Protein AF-A0ABD1B2K5-F1 (afdb_monomer_lite)

Foldseek 3Di:
DDPPDDPPDDPDDCPPLCVQWDFDAQDPPDRWTWIAGNQQRDIDIDDSVQSCCQDVVPDDPDHHHRD

Radius of gyration: 13.0 Å; chains: 1; bounding box: 29×34×32 Å

Structure (mmCIF, N/CA/C/O backbone):
data_AF-A0ABD1B2K5-F1
#
_entry.id   AF-A0ABD1B2K5-F1
#
loop_
_atom_site.group_PDB
_atom_site.id
_atom_site.type_symbol
_atom_site.label_atom_id
_atom_site.label_alt_id
_atom_site.label_comp_id
_atom_site.label_asym_id
_atom_site.label_entity_id
_atom_site.label_seq_id
_atom_site.pdbx_PDB_ins_code
_atom_site.Cartn_x
_atom_site.Cartn_y
_atom_site.Cartn_z
_atom_site.occupancy
_atom_site.B_iso_or_equiv
_atom_site.auth_seq_id
_atom_site.auth_comp_id
_atom_site.auth_asym_id
_atom_site.auth_atom_id
_atom_site.pdbx_PDB_model_num
ATOM 1 N N . MET A 1 1 ? 24.050 5.363 -21.976 1.00 39.25 1 MET A N 1
ATOM 2 C CA . MET A 1 1 ? 23.013 4.941 -21.013 1.00 39.25 1 MET A CA 1
ATOM 3 C C . MET A 1 1 ? 21.769 4.586 -21.798 1.00 39.25 1 MET A C 1
ATOM 5 O O . MET A 1 1 ? 21.155 5.492 -22.341 1.00 39.25 1 MET A O 1
ATOM 9 N N . SER A 1 2 ? 21.420 3.307 -21.879 1.00 37.50 2 SER A N 1
ATOM 10 C CA . SER A 1 2 ? 20.178 2.868 -22.518 1.00 37.50 2 SER A CA 1
ATOM 11 C C . SER A 1 2 ? 19.442 1.991 -21.517 1.00 37.50 2 SER A C 1
ATOM 13 O O . SER A 1 2 ? 19.846 0.861 -21.266 1.00 37.50 2 SER A O 1
ATOM 15 N N . THR A 1 3 ? 18.422 2.543 -20.865 1.00 45.62 3 THR A N 1
ATOM 16 C CA . THR A 1 3 ? 17.473 1.761 -20.069 1.00 45.62 3 THR A CA 1
ATOM 17 C C . THR A 1 3 ? 16.476 1.147 -21.041 1.00 45.62 3 THR A C 1
ATOM 19 O O . THR A 1 3 ? 15.474 1.773 -21.383 1.00 45.62 3 THR A O 1
ATOM 22 N N . SER A 1 4 ? 16.802 -0.039 -21.549 1.00 46.03 4 SER A N 1
ATOM 23 C CA . SER A 1 4 ? 15.860 -0.872 -22.290 1.00 46.03 4 SER A CA 1
ATOM 24 C C . SER A 1 4 ? 14.959 -1.575 -21.282 1.00 46.03 4 SER A C 1
ATOM 26 O O . SER A 1 4 ? 15.362 -2.527 -20.620 1.00 46.03 4 SER A O 1
ATOM 28 N N . ASP A 1 5 ? 13.762 -1.019 -21.147 1.00 55.59 5 ASP A N 1
ATOM 29 C CA . ASP A 1 5 ? 12.586 -1.627 -20.541 1.00 55.59 5 ASP A CA 1
ATOM 30 C C . ASP A 1 5 ? 12.261 -2.916 -21.320 1.00 55.59 5 ASP A C 1
ATOM 32 O O . ASP A 1 5 ? 11.911 -2.863 -22.495 1.00 55.59 5 ASP A O 1
ATOM 36 N N . ASN A 1 6 ? 12.501 -4.073 -20.706 1.00 54.66 6 ASN A N 1
ATOM 37 C CA . ASN A 1 6 ? 12.010 -5.378 -21.153 1.00 54.66 6 ASN A CA 1
ATOM 38 C C . ASN A 1 6 ? 11.721 -6.202 -19.893 1.00 54.66 6 ASN A C 1
ATOM 40 O O . ASN A 1 6 ? 12.537 -7.016 -19.463 1.00 54.66 6 ASN A O 1
ATOM 44 N N . ASP A 1 7 ? 10.583 -5.923 -19.261 1.00 50.22 7 ASP A N 1
ATOM 45 C CA . ASP A 1 7 ? 9.956 -6.812 -18.280 1.00 50.22 7 ASP A CA 1
ATOM 46 C C . ASP A 1 7 ? 8.890 -7.622 -19.029 1.00 50.22 7 ASP A C 1
ATOM 48 O O . ASP A 1 7 ? 7.712 -7.280 -19.025 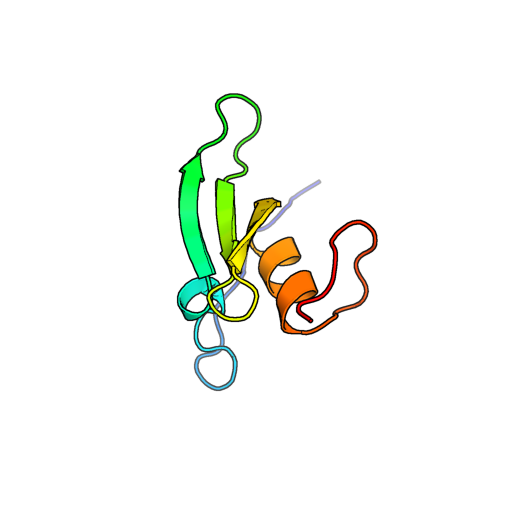1.00 50.22 7 ASP A O 1
ATOM 52 N N . GLU A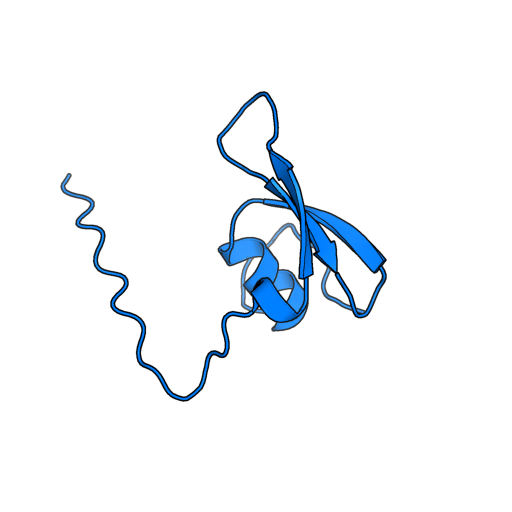 1 8 ? 9.325 -8.652 -19.759 1.00 48.53 8 GLU A N 1
ATOM 53 C CA . GLU A 1 8 ? 8.427 -9.691 -20.276 1.00 48.53 8 GLU A CA 1
ATOM 54 C C . GLU A 1 8 ? 7.925 -10.523 -19.077 1.00 48.53 8 GLU A C 1
ATOM 56 O O . GLU A 1 8 ? 8.737 -11.161 -18.392 1.00 48.53 8 GLU A O 1
ATOM 61 N N . PRO A 1 9 ? 6.616 -10.526 -18.767 1.00 49.91 9 PRO A N 1
ATOM 62 C CA . PRO A 1 9 ? 6.092 -11.269 -17.631 1.00 49.91 9 PRO A CA 1
ATOM 63 C C . PRO A 1 9 ? 6.013 -12.767 -17.960 1.00 49.91 9 PRO A C 1
ATOM 65 O O . PRO A 1 9 ? 5.137 -13.210 -18.698 1.00 49.91 9 PRO A O 1
ATOM 68 N N . SER A 1 10 ? 6.908 -13.564 -17.367 1.00 48.16 10 SER A N 1
ATOM 69 C CA . SER A 1 10 ? 6.769 -15.027 -17.314 1.00 48.16 10 SER A CA 1
ATOM 70 C C . SER A 1 10 ? 5.467 -15.408 -16.572 1.00 48.16 10 SER A C 1
ATOM 72 O O . SER A 1 10 ? 5.267 -14.924 -15.450 1.00 48.16 10 SER A O 1
ATOM 74 N N . PRO A 1 11 ? 4.576 -16.225 -17.168 1.00 49.97 11 PRO A N 1
ATOM 75 C CA . PRO A 1 11 ? 3.179 -16.326 -16.738 1.00 49.97 11 PRO A CA 1
ATOM 76 C C . PRO A 1 11 ? 2.861 -17.127 -15.459 1.00 49.97 11 PRO A C 1
ATOM 78 O O . PRO A 1 11 ? 1.726 -17.020 -15.001 1.00 49.97 11 PRO A O 1
ATOM 81 N N . ASP A 1 12 ? 3.782 -17.867 -14.828 1.00 51.25 12 ASP A N 1
ATOM 82 C CA . ASP A 1 12 ? 3.331 -18.977 -13.954 1.00 51.25 12 ASP A CA 1
ATOM 83 C C . ASP A 1 12 ? 3.594 -18.903 -12.433 1.00 51.25 12 ASP A C 1
ATOM 85 O O . ASP A 1 12 ? 2.999 -19.686 -11.705 1.00 51.25 12 ASP A O 1
ATOM 89 N N . ASP A 1 13 ? 4.338 -17.932 -11.882 1.00 51.06 13 ASP A N 1
ATOM 90 C CA . ASP A 1 13 ? 4.580 -17.897 -10.410 1.00 51.06 13 ASP A CA 1
ATOM 91 C C . ASP A 1 13 ? 4.406 -16.524 -9.741 1.00 51.06 13 ASP A C 1
ATOM 93 O O . ASP A 1 13 ? 4.545 -16.364 -8.525 1.00 51.06 13 ASP A O 1
ATOM 97 N N . LYS A 1 14 ? 4.068 -15.498 -10.523 1.00 51.94 14 LYS A N 1
ATOM 98 C CA . LYS A 1 14 ? 3.795 -14.143 -10.034 1.00 51.94 14 LYS A CA 1
ATOM 99 C C . LYS A 1 14 ? 2.440 -13.692 -10.548 1.00 51.94 14 LYS A C 1
ATOM 101 O O . LYS A 1 14 ? 2.370 -12.773 -11.361 1.00 51.94 14 LYS A O 1
ATOM 106 N N . ALA A 1 15 ? 1.349 -14.278 -10.044 1.00 57.84 15 ALA A N 1
ATOM 107 C CA . ALA A 1 15 ? 0.076 -13.555 -10.069 1.00 57.84 15 ALA A CA 1
ATOM 108 C C . ALA A 1 15 ? 0.383 -12.108 -9.638 1.00 57.84 15 ALA A C 1
ATOM 110 O O . ALA A 1 15 ? 1.081 -11.940 -8.627 1.00 57.84 15 ALA A O 1
ATOM 111 N N . PRO A 1 16 ? 0.009 -11.079 -10.425 1.00 75.12 16 PRO A N 1
ATOM 112 C CA . PRO A 1 16 ? 0.571 -9.750 -10.249 1.00 75.12 16 PRO A CA 1
ATOM 113 C C . PRO A 1 16 ? 0.297 -9.338 -8.812 1.00 75.12 16 PRO A C 1
ATOM 115 O O . PRO A 1 16 ? -0.862 -9.218 -8.429 1.00 75.12 16 PRO A O 1
ATOM 118 N N . LEU A 1 17 ? 1.346 -9.166 -7.997 1.00 79.94 17 LEU A N 1
ATOM 119 C CA . LEU A 1 17 ? 1.233 -8.943 -6.545 1.00 79.94 17 LEU A CA 1
ATOM 120 C C . LEU A 1 17 ? 0.299 -7.770 -6.198 1.00 79.94 17 LEU A C 1
ATOM 122 O O . LEU A 1 17 ? -0.200 -7.649 -5.081 1.00 79.94 17 LEU A O 1
ATOM 126 N N . TRP A 1 18 ? 0.021 -6.930 -7.192 1.00 79.44 18 TRP A N 1
ATOM 127 C CA . TRP A 1 18 ? -1.057 -5.956 -7.250 1.00 79.44 18 TRP A CA 1
ATOM 128 C C . TRP A 1 18 ? -2.426 -6.479 -6.803 1.00 79.44 18 TRP A C 1
ATOM 130 O O . TRP A 1 18 ? -3.173 -5.700 -6.225 1.00 79.44 18 TRP A O 1
ATOM 140 N N . ILE A 1 19 ? -2.764 -7.761 -6.985 1.00 87.38 19 ILE A N 1
ATOM 141 C CA . ILE A 1 19 ? -4.037 -8.320 -6.501 1.00 87.38 19 ILE A CA 1
ATOM 142 C C . ILE A 1 19 ? -4.133 -8.319 -4.970 1.00 87.38 19 ILE A C 1
ATOM 144 O O . ILE A 1 19 ? -5.239 -8.310 -4.429 1.00 87.38 19 ILE A O 1
ATOM 148 N N . TYR A 1 20 ? -2.999 -8.275 -4.267 1.00 90.38 20 TYR A N 1
ATOM 149 C CA . TYR A 1 20 ? -2.917 -8.277 -2.803 1.00 90.38 20 TYR A CA 1
ATOM 150 C C . TYR A 1 20 ? -2.842 -6.877 -2.187 1.00 90.38 20 TYR A C 1
ATOM 152 O O . TYR A 1 20 ? -2.794 -6.722 -0.965 1.00 90.38 20 TYR A O 1
ATOM 160 N N . VAL A 1 21 ? -2.864 -5.839 -3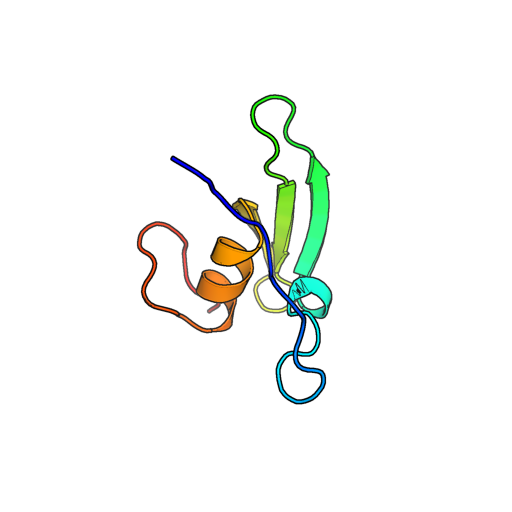.020 1.00 90.88 21 VAL A N 1
ATOM 161 C CA . VAL A 1 21 ? -2.908 -4.446 -2.581 1.00 90.88 21 VAL A CA 1
ATOM 162 C C . VAL A 1 21 ? -4.062 -3.715 -3.255 1.00 90.88 21 VAL A C 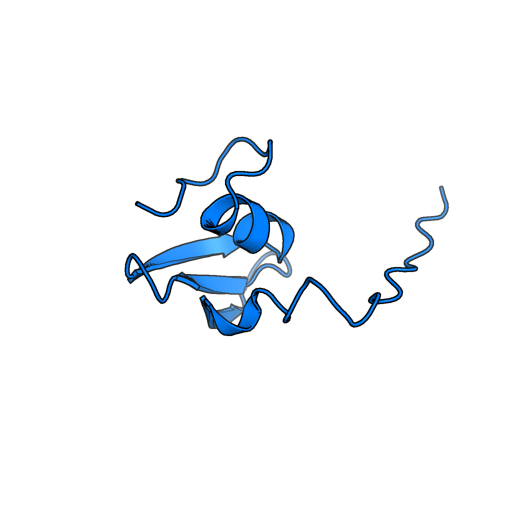1
ATOM 164 O O . VAL A 1 21 ? -4.551 -4.103 -4.311 1.00 90.88 21 VAL A O 1
ATOM 167 N N . LYS A 1 22 ? -4.534 -2.639 -2.639 1.00 93.12 22 LYS A N 1
ATOM 168 C CA . LYS A 1 22 ? -5.477 -1.706 -3.250 1.00 93.12 22 LYS A CA 1
ATOM 169 C C . LYS A 1 22 ? -4.705 -0.483 -3.724 1.00 93.12 22 LYS A C 1
ATOM 171 O O . LYS A 1 22 ? -3.970 0.126 -2.950 1.00 93.12 22 LYS A O 1
ATOM 176 N N . LYS A 1 23 ? -4.860 -0.126 -4.997 1.00 90.88 23 LYS A N 1
ATOM 177 C CA . LYS A 1 23 ? -4.310 1.102 -5.582 1.00 90.88 23 LYS A CA 1
ATOM 178 C C . LYS A 1 23 ? -5.267 2.252 -5.261 1.00 90.88 23 LYS A C 1
ATOM 180 O O . LYS A 1 23 ? -6.414 2.207 -5.690 1.00 90.88 23 LYS A O 1
ATOM 185 N N . ILE A 1 24 ? -4.820 3.224 -4.464 1.00 91.94 24 ILE A N 1
ATOM 186 C CA . ILE A 1 24 ? -5.678 4.302 -3.945 1.00 91.94 24 ILE A CA 1
ATOM 187 C C . ILE A 1 24 ? -5.580 5.539 -4.837 1.00 91.94 24 ILE A C 1
ATOM 189 O O . ILE A 1 24 ? -6.511 5.859 -5.564 1.00 91.94 24 ILE A O 1
ATOM 193 N N . GLU A 1 25 ? -4.448 6.237 -4.787 1.00 91.12 25 GLU A N 1
ATOM 194 C CA . GLU A 1 25 ? -4.279 7.546 -5.422 1.00 91.12 25 GLU A CA 1
ATOM 195 C C . GLU A 1 25 ? -2.876 7.687 -6.012 1.00 91.12 25 GLU A C 1
ATOM 197 O O . GLU A 1 25 ? -1.904 7.125 -5.496 1.00 91.12 25 GLU A O 1
ATOM 202 N N . LYS A 1 26 ? -2.763 8.443 -7.105 1.00 90.44 26 LYS A N 1
ATOM 203 C CA . LYS A 1 26 ? -1.472 8.831 -7.676 1.00 90.44 26 LYS A CA 1
ATOM 204 C C . LYS A 1 26 ? -0.948 10.040 -6.905 1.00 90.44 26 LYS A C 1
ATOM 206 O O . LYS A 1 26 ? -1.687 10.999 -6.706 1.00 90.44 26 LYS A O 1
ATOM 211 N N . GLN A 1 27 ? 0.315 10.017 -6.484 1.00 89.06 27 GLN A N 1
ATOM 212 C CA . GLN A 1 27 ? 0.911 11.182 -5.830 1.00 89.06 27 GLN A CA 1
ATOM 213 C C . GLN A 1 27 ? 1.082 12.338 -6.822 1.00 89.06 27 GLN A C 1
ATOM 215 O O . GLN A 1 27 ? 1.490 12.137 -7.966 1.00 89.06 27 GLN A O 1
ATOM 220 N N . ALA A 1 28 ? 0.785 13.557 -6.363 1.00 82.88 28 ALA A N 1
ATOM 221 C CA . ALA A 1 28 ? 0.870 14.770 -7.179 1.00 82.88 28 ALA A CA 1
ATOM 222 C C . ALA A 1 28 ? 2.314 15.103 -7.603 1.00 82.88 28 ALA A C 1
ATOM 224 O O . ALA A 1 28 ? 2.529 15.737 -8.633 1.00 82.88 28 ALA A O 1
ATOM 225 N N . ARG A 1 29 ? 3.313 14.663 -6.823 1.00 79.50 29 ARG A N 1
ATOM 226 C CA . ARG A 1 29 ? 4.741 14.838 -7.115 1.00 79.50 29 ARG A CA 1
ATOM 227 C C . ARG A 1 29 ? 5.440 13.484 -7.165 1.00 79.50 29 ARG A C 1
ATOM 229 O O . ARG A 1 29 ? 5.475 12.767 -6.171 1.00 79.50 29 ARG A O 1
ATOM 236 N N . GLY A 1 30 ? 6.029 13.173 -8.320 1.00 74.31 30 GLY A N 1
ATOM 237 C CA . GLY A 1 30 ? 6.708 11.903 -8.577 1.00 74.31 30 GLY A CA 1
ATOM 238 C C . GLY A 1 30 ? 5.707 10.776 -8.829 1.00 74.31 30 GLY A C 1
ATOM 239 O O . GLY A 1 30 ? 4.809 10.550 -8.024 1.00 74.31 30 GLY A O 1
ATOM 240 N N . GLY A 1 31 ? 5.860 10.060 -9.950 1.00 80.81 31 GLY A N 1
ATOM 241 C CA . GLY A 1 31 ? 4.913 9.069 -10.503 1.00 80.81 31 GLY A CA 1
ATOM 242 C C . GLY A 1 31 ? 4.595 7.831 -9.644 1.00 80.81 31 GLY A C 1
ATOM 243 O O . GLY A 1 31 ? 4.125 6.822 -10.161 1.00 80.81 31 GLY A O 1
ATOM 244 N N . SER A 1 32 ? 4.852 7.899 -8.345 1.00 87.00 32 SER A N 1
ATOM 245 C CA . SER A 1 32 ? 4.472 6.931 -7.329 1.00 87.00 32 SER A CA 1
ATOM 246 C C . SER A 1 32 ? 2.970 6.932 -7.027 1.00 87.00 32 SER A C 1
ATOM 248 O O . SER A 1 32 ? 2.260 7.922 -7.218 1.00 87.00 32 SER A O 1
ATOM 250 N N . TRP A 1 33 ? 2.491 5.793 -6.533 1.00 90.25 33 TRP A N 1
ATOM 251 C CA . TRP A 1 33 ? 1.107 5.593 -6.113 1.00 90.25 33 TRP A CA 1
ATOM 252 C C . TRP A 1 33 ? 1.047 5.260 -4.630 1.00 90.25 33 TRP A C 1
ATOM 254 O O . TRP A 1 33 ? 1.985 4.693 -4.059 1.00 90.25 33 TRP A O 1
ATOM 264 N N . ARG A 1 34 ? -0.079 5.604 -4.015 1.00 92.12 34 ARG A N 1
ATOM 265 C CA . ARG A 1 34 ? -0.451 5.130 -2.693 1.00 92.12 34 ARG A CA 1
ATOM 266 C C . ARG A 1 34 ? -1.140 3.781 -2.820 1.00 92.12 34 ARG A C 1
ATOM 268 O O . ARG A 1 34 ? -2.101 3.628 -3.577 1.00 92.12 34 ARG A O 1
ATOM 275 N N . PHE A 1 35 ? -0.649 2.827 -2.048 1.00 92.44 35 PHE A N 1
ATOM 276 C CA . PHE A 1 35 ? -1.188 1.483 -1.950 1.00 92.44 35 PHE A CA 1
ATOM 277 C C . PHE A 1 35 ? -1.650 1.208 -0.528 1.00 92.44 35 PHE A C 1
ATOM 279 O O . PHE A 1 35 ? -1.114 1.780 0.418 1.00 92.44 35 PHE A O 1
ATOM 286 N N . GLU A 1 36 ? -2.604 0.299 -0.391 1.00 93.94 36 GLU A N 1
ATOM 287 C CA . GLU A 1 36 ? -3.042 -0.283 0.875 1.00 93.94 36 GLU A CA 1
ATOM 288 C C . GLU A 1 36 ? -2.883 -1.798 0.810 1.00 93.94 36 GLU A C 1
ATOM 290 O O . GLU A 1 36 ? -3.320 -2.432 -0.150 1.00 93.94 36 GLU A O 1
ATOM 295 N N . CYS A 1 37 ? -2.226 -2.384 1.805 1.00 93.38 37 CYS A N 1
ATOM 296 C CA . CYS A 1 37 ? -2.087 -3.832 1.892 1.00 93.38 37 CYS A CA 1
ATOM 297 C C . CYS A 1 37 ? -3.396 -4.480 2.346 1.00 93.38 37 CYS A C 1
ATOM 299 O O . CYS A 1 37 ? -3.924 -4.094 3.382 1.00 93.38 37 CYS A O 1
ATOM 301 N N . LYS A 1 38 ? -3.876 -5.508 1.636 1.00 93.12 38 LYS A N 1
ATOM 302 C CA . LYS A 1 38 ? -5.103 -6.227 2.024 1.00 93.12 38 LYS A CA 1
ATOM 303 C C . LYS A 1 38 ? -4.942 -7.103 3.273 1.00 93.12 38 LYS A C 1
ATOM 305 O O . LYS A 1 38 ? -5.943 -7.484 3.862 1.00 93.12 38 LYS A O 1
ATOM 310 N N . PHE A 1 39 ? -3.709 -7.424 3.669 1.00 92.00 39 PHE A N 1
ATOM 311 C CA . PHE A 1 39 ? -3.430 -8.295 4.816 1.00 92.00 39 PHE A CA 1
ATOM 312 C C . PHE A 1 39 ? -3.267 -7.523 6.131 1.00 92.00 39 PHE A C 1
ATOM 314 O O . PHE A 1 39 ? -3.833 -7.916 7.142 1.00 92.00 39 PHE A O 1
ATOM 321 N N . CYS A 1 40 ? -2.511 -6.417 6.121 1.00 93.56 40 CYS A N 1
ATOM 322 C CA . CYS A 1 40 ? -2.232 -5.627 7.330 1.00 93.56 40 CYS A CA 1
ATOM 323 C C . CYS A 1 40 ? -2.871 -4.229 7.333 1.00 93.56 40 CYS A C 1
ATOM 325 O O . CYS A 1 40 ? -2.588 -3.431 8.227 1.00 93.56 40 CYS A O 1
ATOM 327 N N . SER A 1 41 ? -3.653 -3.892 6.301 1.00 92.12 41 SER A N 1
ATOM 328 C CA . SER A 1 41 ? -4.345 -2.603 6.112 1.00 92.12 41 SER A CA 1
ATOM 329 C C . SER A 1 41 ? -3.445 -1.358 6.175 1.00 92.12 41 SER A C 1
ATOM 331 O O . SER A 1 41 ? -3.917 -0.227 6.276 1.00 92.12 41 SER A O 1
ATOM 333 N N . LYS A 1 42 ? -2.117 -1.526 6.102 1.00 91.69 42 LYS A N 1
ATOM 334 C CA . LYS A 1 42 ? -1.167 -0.408 6.095 1.00 91.69 42 LYS A CA 1
ATOM 335 C C . LYS A 1 42 ? -1.143 0.246 4.724 1.00 91.69 42 LYS A C 1
ATOM 337 O O . LYS A 1 42 ? -0.993 -0.432 3.706 1.00 91.69 42 LYS A O 1
ATOM 342 N N . THR A 1 43 ? -1.187 1.577 4.718 1.00 92.31 43 THR A N 1
ATOM 343 C CA . THR A 1 43 ? -0.982 2.366 3.500 1.00 92.31 43 THR A CA 1
ATOM 344 C C . THR A 1 43 ? 0.469 2.810 3.348 1.00 92.31 43 THR A C 1
ATOM 346 O O . THR A 1 43 ? 1.092 3.214 4.330 1.00 92.31 43 THR A O 1
ATOM 349 N N . TYR A 1 44 ? 0.997 2.789 2.127 1.00 89.75 44 TYR A N 1
ATOM 350 C CA . TYR A 1 44 ? 2.349 3.255 1.809 1.00 89.75 44 TYR A CA 1
ATOM 351 C C . TYR A 1 44 ? 2.436 3.820 0.388 1.00 89.75 44 TYR A C 1
ATOM 353 O O . TYR A 1 44 ? 1.643 3.473 -0.484 1.00 89.75 44 TYR A O 1
ATOM 361 N N . VAL A 1 45 ? 3.417 4.695 0.152 1.00 90.56 45 VAL A N 1
ATOM 362 C CA . VAL A 1 45 ? 3.689 5.291 -1.165 1.00 90.56 45 VAL A CA 1
ATOM 363 C C . VAL A 1 45 ? 4.904 4.617 -1.796 1.00 90.56 45 VAL A C 1
ATOM 365 O O . VAL A 1 45 ? 5.953 4.449 -1.161 1.00 90.56 45 VAL A O 1
ATOM 368 N N . GLY A 1 46 ? 4.789 4.243 -3.066 1.00 88.75 46 GLY A N 1
ATOM 369 C CA . GLY A 1 46 ? 5.911 3.665 -3.791 1.00 88.75 46 GLY A CA 1
ATOM 370 C C . GLY A 1 46 ? 5.590 3.242 -5.213 1.00 88.75 46 GLY A C 1
ATOM 371 O O . GLY A 1 46 ? 4.570 3.614 -5.789 1.00 88.75 46 GLY A O 1
ATOM 372 N N . SER A 1 47 ? 6.514 2.471 -5.771 1.00 86.50 47 SER A N 1
ATOM 373 C CA . SER A 1 47 ? 6.359 1.709 -7.006 1.00 86.50 47 SER A CA 1
ATOM 374 C C . SER A 1 47 ? 6.068 0.238 -6.686 1.00 86.50 47 SER A C 1
ATOM 376 O O . SER A 1 47 ? 6.053 -0.173 -5.521 1.00 86.50 47 SER A O 1
ATOM 378 N N . HIS A 1 48 ? 5.896 -0.579 -7.727 1.00 84.81 48 HIS A N 1
ATOM 379 C CA . HIS A 1 48 ? 5.702 -2.021 -7.591 1.00 84.81 48 HIS A CA 1
ATOM 380 C C . HIS A 1 48 ? 6.798 -2.707 -6.755 1.00 84.81 48 HIS A C 1
ATOM 382 O O . HIS A 1 48 ? 6.484 -3.558 -5.929 1.00 84.81 48 HIS A O 1
ATOM 388 N N . SER A 1 49 ? 8.059 -2.279 -6.860 1.00 83.88 49 SER A N 1
ATOM 389 C CA . SER A 1 49 ? 9.174 -2.845 -6.082 1.00 83.88 49 SER A CA 1
ATOM 390 C C . SER A 1 49 ? 8.935 -2.780 -4.566 1.00 83.88 49 SER A C 1
ATOM 392 O O . SER A 1 49 ? 9.345 -3.672 -3.821 1.00 83.88 49 SER A O 1
ATOM 394 N N . ARG A 1 50 ? 8.223 -1.750 -4.087 1.00 87.44 50 ARG A N 1
ATOM 395 C CA . ARG A 1 50 ? 7.841 -1.644 -2.673 1.00 87.44 50 ARG A CA 1
ATOM 396 C C . ARG A 1 50 ? 6.693 -2.572 -2.294 1.00 87.44 50 ARG A C 1
ATOM 398 O O . ARG A 1 50 ? 6.708 -3.078 -1.179 1.00 87.44 50 ARG A O 1
ATOM 405 N N . VAL A 1 51 ? 5.756 -2.836 -3.206 1.00 87.62 51 VAL A N 1
ATOM 406 C CA . VAL A 1 51 ? 4.709 -3.855 -3.008 1.00 87.62 51 VAL A CA 1
ATOM 407 C C . VAL A 1 51 ? 5.351 -5.230 -2.822 1.00 87.62 51 VAL A C 1
ATOM 409 O O . VAL A 1 51 ? 5.051 -5.915 -1.847 1.00 87.62 51 VAL A O 1
ATOM 412 N N . VAL A 1 52 ? 6.315 -5.576 -3.682 1.00 87.12 52 VAL A N 1
ATOM 413 C CA . VAL A 1 52 ? 7.098 -6.820 -3.582 1.00 87.12 52 VAL A CA 1
ATOM 414 C C . VAL A 1 52 ? 7.803 -6.910 -2.228 1.00 87.12 52 VAL A C 1
ATOM 416 O O . VAL A 1 52 ? 7.647 -7.888 -1.511 1.00 87.12 52 VAL A O 1
ATOM 419 N N . THR A 1 53 ? 8.528 -5.863 -1.834 1.00 88.62 53 THR A N 1
ATOM 420 C CA . THR A 1 53 ? 9.272 -5.833 -0.562 1.00 88.62 53 THR A CA 1
ATOM 421 C C . THR A 1 53 ? 8.348 -5.949 0.653 1.00 88.62 53 THR A C 1
ATOM 423 O O . THR A 1 53 ? 8.671 -6.624 1.627 1.00 88.62 53 THR A O 1
ATOM 426 N N . HIS A 1 54 ? 7.190 -5.288 0.616 1.00 90.44 54 HIS A N 1
ATOM 427 C CA . HIS A 1 54 ? 6.218 -5.340 1.700 1.00 90.44 54 HIS A CA 1
ATOM 428 C C . HIS A 1 54 ? 5.642 -6.751 1.883 1.00 90.44 54 HIS A C 1
ATOM 430 O O . HIS A 1 54 ? 5.559 -7.216 3.019 1.00 90.44 54 HIS A O 1
ATOM 436 N N . LEU A 1 55 ? 5.267 -7.411 0.780 1.00 87.75 55 LEU A N 1
ATOM 437 C CA . LEU A 1 55 ? 4.613 -8.723 0.784 1.00 87.75 55 LEU A CA 1
ATOM 438 C C . LEU A 1 55 ? 5.603 -9.882 0.961 1.00 87.75 55 LEU A C 1
ATOM 440 O O . LEU A 1 55 ? 5.368 -10.755 1.787 1.00 87.75 55 LEU A O 1
ATOM 444 N N . LEU A 1 56 ? 6.707 -9.877 0.212 1.00 86.31 56 LEU A N 1
ATOM 445 C CA . LEU A 1 56 ? 7.659 -10.992 0.123 1.00 86.31 56 LEU A CA 1
ATOM 446 C C . LEU A 1 56 ? 8.926 -10.790 0.959 1.00 86.31 56 LEU A C 1
ATOM 448 O O . LEU A 1 56 ? 9.750 -11.690 1.046 1.00 86.31 56 LEU A O 1
ATOM 452 N N . GLN A 1 57 ? 9.097 -9.625 1.593 1.00 78.19 57 GLN A N 1
ATOM 453 C CA . GLN A 1 57 ? 10.267 -9.325 2.431 1.00 78.19 57 GLN A CA 1
ATOM 454 C C . GLN A 1 57 ? 11.607 -9.390 1.674 1.00 78.19 57 GLN A C 1
ATOM 456 O O . GLN A 1 57 ? 12.660 -9.606 2.277 1.00 78.19 57 GLN A O 1
ATOM 461 N N . GLU A 1 58 ? 11.566 -9.146 0.362 1.00 72.38 58 GLU A N 1
ATOM 462 C CA . GLU A 1 58 ? 12.743 -9.008 -0.498 1.00 72.38 58 GLU A CA 1
ATOM 463 C C . GLU A 1 58 ? 13.679 -7.891 -0.005 1.00 72.38 58 GLU A C 1
ATOM 465 O O . GLU A 1 58 ? 13.262 -6.979 0.706 1.00 72.38 58 GLU A O 1
ATOM 470 N N . ARG A 1 59 ? 14.970 -7.955 -0.355 1.00 59.41 59 ARG A N 1
ATOM 471 C CA . ARG A 1 59 ? 16.081 -7.226 0.303 1.00 59.41 59 ARG A CA 1
ATOM 472 C C . ARG A 1 59 ? 16.127 -5.691 0.126 1.00 59.41 59 ARG A C 1
ATOM 474 O O . ARG A 1 59 ? 17.211 -5.112 0.056 1.00 59.41 59 ARG A O 1
ATOM 481 N N . VAL A 1 60 ? 14.996 -4.991 0.078 1.00 62.59 60 VAL A N 1
ATOM 482 C CA . VAL A 1 60 ? 14.946 -3.528 -0.059 1.00 62.59 60 VAL A CA 1
ATOM 483 C C . VAL A 1 60 ? 14.725 -2.859 1.300 1.00 62.59 60 VAL A C 1
ATOM 485 O O . VAL A 1 60 ? 13.773 -3.140 2.027 1.00 62.59 60 VAL A O 1
ATOM 488 N N . LYS A 1 61 ? 15.617 -1.929 1.653 1.00 69.38 61 LYS A N 1
ATOM 489 C CA . LY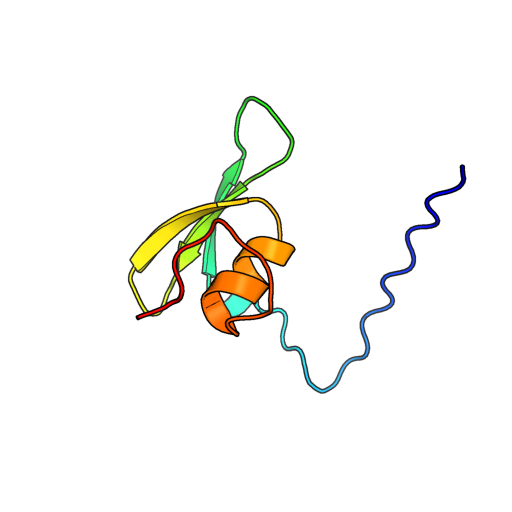S A 1 61 ? 15.514 -1.119 2.875 1.00 69.38 61 LYS A CA 1
ATOM 490 C C . LYS A 1 61 ? 14.460 -0.014 2.700 1.00 69.38 61 LYS A C 1
ATOM 492 O O . LYS A 1 61 ? 14.357 0.588 1.634 1.00 69.38 61 LYS A O 1
ATOM 497 N N . GLY A 1 62 ? 13.713 0.299 3.762 1.00 73.81 62 GLY A N 1
ATOM 498 C CA . GLY A 1 62 ? 12.878 1.511 3.827 1.00 73.81 62 GLY A CA 1
ATOM 499 C C . GLY A 1 62 ? 11.363 1.328 3.665 1.00 73.81 62 GLY A C 1
ATOM 500 O O . GLY A 1 62 ? 10.653 2.326 3.577 1.00 73.81 62 GLY A O 1
ATOM 501 N N . ILE A 1 63 ? 10.842 0.097 3.662 1.00 80.31 63 ILE A N 1
ATOM 502 C CA . ILE A 1 63 ? 9.405 -0.168 3.836 1.00 80.31 63 ILE A CA 1
ATOM 503 C C . ILE A 1 63 ? 9.188 -1.208 4.938 1.00 80.31 63 ILE A C 1
ATOM 505 O O . ILE A 1 63 ? 9.956 -2.159 5.071 1.00 80.31 63 ILE A O 1
ATOM 509 N N . LYS A 1 64 ? 8.154 -1.009 5.765 1.00 82.75 64 LYS A N 1
ATOM 510 C CA . LYS A 1 64 ? 7.774 -1.986 6.791 1.00 82.75 64 LYS A CA 1
ATOM 511 C C . LYS A 1 64 ? 7.224 -3.236 6.111 1.00 82.75 64 LYS A C 1
ATOM 513 O O . LYS A 1 64 ? 6.389 -3.123 5.216 1.00 82.75 64 LYS A O 1
ATOM 518 N N . ARG A 1 65 ? 7.661 -4.407 6.568 1.00 86.31 65 ARG A N 1
ATOM 519 C CA . ARG A 1 65 ? 7.137 -5.703 6.120 1.00 86.31 65 ARG A CA 1
ATOM 520 C C . ARG A 1 65 ? 5.667 -5.845 6.510 1.00 86.31 65 ARG A C 1
ATOM 522 O O . ARG A 1 65 ? 5.218 -5.207 7.472 1.00 86.31 65 ARG A O 1
ATOM 529 N N . CYS A 1 66 ? 4.932 -6.650 5.753 1.00 89.25 66 CYS A N 1
ATOM 530 C CA . CYS A 1 66 ? 3.618 -7.106 6.172 1.00 89.25 66 CYS A CA 1
ATOM 531 C C . CYS A 1 66 ? 3.786 -7.923 7.461 1.00 89.25 66 CYS A C 1
ATOM 533 O O . CYS A 1 66 ? 4.633 -8.814 7.520 1.00 89.25 66 CYS A O 1
ATOM 535 N N . LEU A 1 67 ? 3.043 -7.533 8.496 1.00 79.06 67 LEU A N 1
ATOM 536 C CA . LE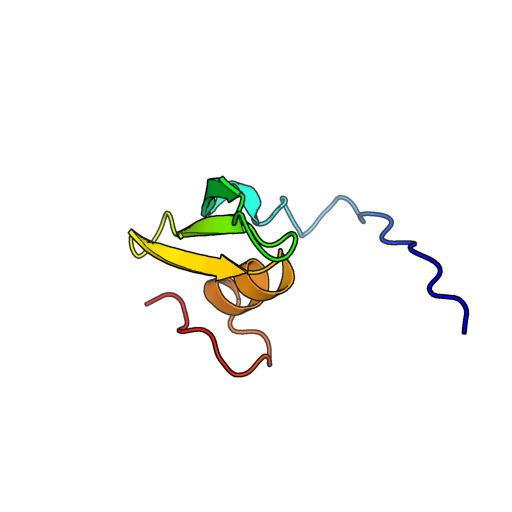U A 1 67 ? 2.926 -8.212 9.786 1.00 79.06 67 LEU A CA 1
ATOM 537 C C . LEU A 1 67 ? 1.444 -8.445 10.024 1.00 79.06 67 LEU A C 1
ATOM 539 O O . LEU A 1 67 ? 0.700 -7.484 9.701 1.00 79.06 67 LEU A O 1
#

pLDDT: mean 77.34, std 16.82, range [37.5, 93.94]

Secondary structure (DSSP, 8-state):
----------SSS---GGGGEEEEEE-SSSS-EEEEETTT--EEEE-HHHHHHHHH--S-TTSPPP-

Sequence (67 aa):
MSTSDNDEPSPDDKAPLWIYVKKIEKQARGGSWRFECKFCSKTYVGSHSRVVTHLLQERVKGIKRCL

Organism: NCBI:txid228776